Protein AF-A0A7C9ELQ8-F1 (afdb_monomer_lite)

Radius of gyration: 30.61 Å; chains: 1; bounding box: 63×68×84 Å

pLDDT: mean 79.25, std 20.1, range [29.95, 98.62]

Sequence (170 aa):
TGADAATLLYQFRETQRRQVEFIKKRVLLLEKGLNAEYQKEYFGGGKSNGVYSEEPGNPNKAADTTTVAPDVGELVDKLPRVNVLATGEVSSASHDTDPRRQQLAEHYNEICKVLTENERESVRAFLANEADPSLGKRLHQLEDICEKVSQILQRSKQPSSSSPSSKADT

Organism: Opuntia streptacantha (NCBI:txid393608)

Foldseek 3Di:
DPVVVVVVVVVVVVVVVVVVVVVVVVVVVVVVVVVVVVCCVPPVPDDDPPPPDDDDDDDDDDDDPPVPQDDLVVVLVVDDQDDQDDPVRLVCQPVVVPVLSSVLSVLSNVLNVLCVVCSSQVSCCVRVVDHDPVVVVSVVVNVVSVVSNVVSVVVVPDDDPPDDDDDDDD

Secondary structure (DSSP, 8-state):
--HHHHHHHHHHHHHHHHHHHHHHHHHHHHHHHHHHHHHHHHTS------------------------PPPHHHHHHTSPPP-PPPHHHHHHT-TT--HHHHHHHHHHHHHHHHHHHTHHHHHHHHHH----HHHHHHHHHHHHHHHHHHHHHHHTTS------------

Structure (mmCIF, N/CA/C/O backbone):
data_AF-A0A7C9ELQ8-F1
#
_entry.id   AF-A0A7C9ELQ8-F1
#
loop_
_atom_site.group_PDB
_atom_site.id
_atom_site.type_symbol
_atom_site.label_atom_id
_atom_site.label_alt_id
_atom_site.label_comp_id
_atom_site.label_asym_id
_atom_site.label_entity_id
_atom_site.label_seq_id
_atom_site.pdbx_PDB_ins_code
_atom_site.Cartn_x
_atom_site.Cartn_y
_atom_site.Cartn_z
_atom_site.occupancy
_atom_site.B_iso_or_equiv
_atom_site.auth_seq_id
_atom_site.auth_comp_id
_atom_site.auth_asym_id
_atom_site.auth_atom_id
_atom_site.pdbx_PDB_model_num
ATOM 1 N N . THR A 1 1 ? -25.513 18.115 53.240 1.00 54.84 1 THR A N 1
ATOM 2 C CA . THR A 1 1 ? -25.253 17.327 52.011 1.00 54.84 1 THR A CA 1
ATOM 3 C C . THR A 1 1 ? -25.698 18.017 50.710 1.00 54.84 1 THR A C 1
ATOM 5 O O . THR A 1 1 ? -25.836 17.344 49.704 1.00 54.84 1 THR A O 1
ATOM 8 N N . GLY A 1 2 ? -25.838 19.355 50.652 1.00 59.41 2 GLY A N 1
ATOM 9 C CA . GLY A 1 2 ? -26.188 20.079 49.408 1.00 59.41 2 GLY A CA 1
ATOM 10 C C . GLY A 1 2 ? -25.002 20.598 48.572 1.00 59.41 2 GLY A C 1
ATOM 11 O O . GLY A 1 2 ? -25.161 20.861 47.384 1.00 59.41 2 GLY A O 1
ATOM 12 N N . ALA A 1 3 ? -23.807 20.719 49.164 1.00 61.31 3 ALA A N 1
ATOM 13 C CA . ALA A 1 3 ? -22.619 21.268 48.494 1.00 61.31 3 ALA A CA 1
ATOM 14 C C . ALA A 1 3 ? -22.026 20.330 47.419 1.00 61.31 3 ALA A C 1
ATOM 16 O O . ALA A 1 3 ? -21.455 20.794 46.433 1.00 61.31 3 ALA A O 1
ATOM 17 N N . ASP A 1 4 ? -22.204 19.019 47.579 1.00 75.06 4 ASP A N 1
ATOM 18 C CA . ASP A 1 4 ? -21.647 18.002 46.679 1.00 75.06 4 ASP A CA 1
ATOM 19 C C . ASP A 1 4 ? -22.437 17.913 45.356 1.00 75.06 4 ASP A C 1
ATOM 21 O O . ASP A 1 4 ? -21.873 17.933 44.264 1.00 75.06 4 ASP A O 1
ATOM 25 N N . ALA A 1 5 ? -23.772 17.987 45.436 1.00 80.88 5 ALA A N 1
ATOM 26 C CA . ALA A 1 5 ? -24.648 18.014 44.262 1.00 80.88 5 ALA A CA 1
ATOM 27 C C . ALA A 1 5 ? -24.453 19.278 43.400 1.00 80.88 5 ALA A C 1
ATOM 29 O O . ALA A 1 5 ? -24.438 19.200 42.171 1.00 80.88 5 ALA A O 1
ATOM 30 N N . ALA A 1 6 ? -24.256 20.442 44.031 1.00 86.31 6 ALA A N 1
ATOM 31 C CA . ALA A 1 6 ? -23.962 21.687 43.319 1.00 86.31 6 ALA A CA 1
ATOM 32 C C . ALA A 1 6 ? -22.598 21.633 42.607 1.00 86.31 6 ALA A C 1
ATOM 34 O O . ALA A 1 6 ? -22.474 22.089 41.468 1.00 86.31 6 ALA A O 1
ATOM 35 N N . THR A 1 7 ? -21.598 21.019 43.247 1.00 90.81 7 THR A N 1
ATOM 36 C CA . THR A 1 7 ? -20.258 20.828 42.673 1.00 90.81 7 THR A CA 1
ATOM 37 C C . THR A 1 7 ? -20.300 19.878 41.476 1.00 90.81 7 THR A C 1
ATOM 39 O O . THR A 1 7 ? -19.741 20.195 40.427 1.00 90.81 7 THR A O 1
ATOM 42 N N . LEU A 1 8 ? -21.026 18.761 41.575 1.00 90.81 8 LEU A N 1
ATOM 43 C CA . LEU A 1 8 ? -21.173 17.801 40.479 1.00 90.81 8 LEU A CA 1
ATOM 44 C C . LEU A 1 8 ? -21.881 18.412 39.258 1.00 90.81 8 LEU A C 1
ATOM 46 O O . LEU A 1 8 ? -21.416 18.256 38.127 1.00 90.81 8 LEU A O 1
ATOM 50 N N . LEU A 1 9 ? -22.966 19.167 39.473 1.00 91.81 9 LEU A N 1
ATOM 51 C CA . LEU A 1 9 ? -23.678 19.867 38.396 1.00 91.81 9 LEU A CA 1
ATOM 52 C C . LEU A 1 9 ? -22.805 20.930 37.718 1.00 91.81 9 LEU A C 1
ATOM 54 O O . LEU A 1 9 ? -22.851 21.079 36.494 1.00 91.81 9 LEU A O 1
ATOM 58 N N . TYR A 1 10 ? -21.996 21.652 38.496 1.00 94.62 10 TYR A N 1
ATOM 59 C CA . TYR A 1 10 ? -21.039 22.618 37.963 1.00 94.62 10 TYR A CA 1
ATOM 60 C C . TYR A 1 10 ? -19.968 21.936 37.102 1.00 94.62 10 TYR A C 1
ATOM 62 O O . TYR A 1 10 ? -19.751 22.345 35.962 1.00 94.62 10 TYR A O 1
ATOM 70 N N . GLN A 1 11 ? -19.355 20.855 37.595 1.00 94.75 11 GLN A N 1
ATOM 71 C CA . GLN A 1 11 ? -18.345 20.091 36.852 1.00 94.75 11 GLN A CA 1
ATOM 72 C C . GLN A 1 11 ? -18.907 19.497 35.557 1.00 94.75 11 GLN A C 1
ATOM 74 O O . GLN A 1 11 ? -18.242 19.525 34.520 1.00 94.75 11 GLN A O 1
ATOM 79 N N . PHE A 1 12 ? -20.146 19.005 35.584 1.00 95.62 12 PHE A N 1
ATOM 80 C CA . PHE A 1 12 ? -20.817 18.488 34.395 1.00 95.62 12 PHE A CA 1
ATOM 81 C C . PHE A 1 12 ? -21.028 19.579 33.339 1.00 95.62 12 PHE A C 1
ATOM 83 O O . PHE A 1 12 ? -20.649 19.397 32.180 1.00 95.62 12 PHE A O 1
ATOM 90 N N . ARG A 1 13 ? -21.555 20.745 33.739 1.00 96.56 13 ARG A N 1
ATOM 91 C CA . ARG A 1 13 ? -21.726 21.898 32.838 1.00 96.56 13 ARG A CA 1
ATOM 92 C C . ARG A 1 13 ? -20.396 22.368 32.261 1.00 96.56 13 ARG A C 1
ATOM 94 O O . ARG A 1 13 ? -20.304 22.651 31.070 1.00 96.56 13 ARG A O 1
ATOM 101 N N . GLU A 1 14 ? -19.364 22.419 33.091 1.00 97.31 14 GLU A N 1
ATOM 102 C CA . GLU A 1 14 ? -18.024 22.831 32.688 1.00 97.31 14 GLU A CA 1
ATOM 103 C C . GLU A 1 14 ? -17.383 21.827 31.715 1.00 97.31 14 GLU A C 1
ATOM 105 O O . GLU A 1 14 ? -16.765 22.218 30.723 1.00 97.31 14 GLU A O 1
ATOM 110 N N . THR A 1 15 ? -17.593 20.530 31.936 1.00 97.50 15 THR A N 1
ATOM 111 C CA . THR A 1 15 ? -17.137 19.467 31.029 1.00 97.50 15 THR A CA 1
ATOM 112 C C . THR A 1 15 ? -17.853 19.544 29.683 1.00 97.50 15 THR A C 1
ATOM 114 O O . THR A 1 15 ? -17.191 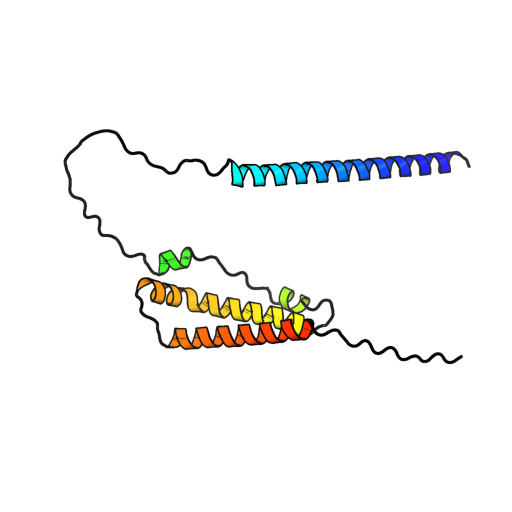19.545 28.643 1.00 97.50 15 THR A O 1
ATOM 117 N N . GLN A 1 16 ? -19.182 19.699 29.678 1.00 97.75 16 GLN A N 1
ATOM 118 C CA . GLN A 1 16 ? -19.948 19.892 28.443 1.00 97.75 16 GLN A CA 1
ATOM 119 C C . GLN A 1 16 ? -19.487 21.138 27.683 1.00 97.75 16 GLN A C 1
ATOM 121 O O . GLN A 1 16 ? -19.266 21.085 26.473 1.00 97.75 16 GLN A O 1
ATOM 126 N N . ARG A 1 17 ? -19.263 22.252 28.391 1.00 98.12 17 ARG A N 1
ATOM 127 C CA . ARG A 1 17 ? -18.755 23.493 27.796 1.00 98.12 17 ARG A CA 1
ATOM 128 C C . ARG A 1 17 ? -17.410 23.272 27.099 1.00 98.12 17 ARG A C 1
ATOM 130 O O . ARG A 1 17 ? -17.227 23.726 25.972 1.00 98.12 17 ARG A O 1
ATOM 137 N N . ARG A 1 18 ? -16.480 22.547 27.731 1.00 98.12 18 ARG A N 1
ATOM 138 C CA . ARG A 1 18 ? -15.166 22.222 27.145 1.00 98.12 18 ARG A CA 1
ATOM 139 C C . ARG A 1 18 ? -15.272 21.305 25.931 1.00 98.12 18 ARG A C 1
ATOM 141 O O . ARG A 1 18 ? -14.561 21.526 24.955 1.00 98.12 18 ARG A O 1
ATOM 148 N N . GLN A 1 19 ? -16.158 20.313 25.965 1.00 98.31 19 GLN A N 1
ATOM 149 C CA . GLN A 1 19 ? -16.400 19.433 24.819 1.00 98.31 19 GLN A CA 1
ATOM 150 C C . GLN A 1 19 ? -16.951 20.212 23.621 1.00 98.31 19 GLN A C 1
ATOM 152 O O . GLN A 1 19 ? -16.448 20.065 22.509 1.00 98.31 19 GLN A O 1
ATOM 157 N N . VAL A 1 20 ? -17.923 21.099 23.849 1.00 98.50 20 VAL A N 1
ATOM 158 C CA . VAL A 1 20 ? -18.477 21.966 22.799 1.00 98.50 20 VAL A CA 1
ATOM 159 C C . VAL A 1 20 ? -17.396 22.872 22.209 1.00 98.50 20 VAL A C 1
ATOM 161 O O . VAL A 1 20 ? -17.273 22.965 20.990 1.00 98.50 20 VAL A O 1
ATOM 164 N N . GLU A 1 21 ? -16.577 23.503 23.050 1.00 98.31 21 GLU A N 1
ATOM 165 C CA . GLU A 1 21 ? -15.442 24.325 22.608 1.00 98.31 21 GLU A CA 1
ATOM 166 C C . GLU A 1 21 ? -14.430 23.527 21.774 1.00 98.31 21 GLU A C 1
ATOM 168 O O . GLU A 1 21 ? -13.956 23.997 20.739 1.00 98.31 21 GLU A O 1
ATOM 173 N N . PHE A 1 22 ? -14.115 22.301 22.191 1.00 98.38 22 PHE A N 1
ATOM 174 C CA . PHE A 1 22 ? -13.215 21.420 21.454 1.00 98.38 22 PHE A CA 1
ATOM 175 C C . PHE A 1 22 ? -13.763 21.077 20.064 1.00 98.38 22 PHE A C 1
ATOM 177 O O . PHE A 1 22 ? -13.039 21.184 19.073 1.00 98.38 22 PHE A O 1
ATOM 184 N N . ILE A 1 23 ? -15.050 20.728 19.975 1.00 98.62 23 ILE A N 1
ATOM 185 C CA . ILE A 1 23 ? -15.713 20.425 18.702 1.00 98.62 23 ILE A CA 1
ATOM 186 C C . ILE A 1 23 ? -15.714 21.660 17.797 1.00 98.62 23 ILE A C 1
ATOM 188 O O . ILE A 1 23 ? -15.286 21.561 16.650 1.00 98.62 23 ILE A O 1
ATOM 192 N N . LYS A 1 24 ? -16.096 22.835 18.316 1.00 98.31 24 LYS A N 1
ATOM 193 C CA . LYS A 1 24 ? -16.084 24.097 17.555 1.00 98.31 24 LYS A CA 1
ATOM 194 C C . LYS A 1 24 ? -14.715 24.396 16.947 1.00 98.31 24 LYS A C 1
ATOM 196 O O . LYS A 1 24 ? -14.627 24.732 15.770 1.00 98.31 24 LYS A O 1
ATOM 201 N N . LYS A 1 25 ? -13.637 24.234 17.723 1.00 98.31 25 LYS A N 1
ATOM 202 C CA . LYS A 1 25 ? -12.265 24.451 17.234 1.00 98.31 25 LYS A CA 1
ATOM 203 C C . LYS A 1 25 ? -11.896 23.492 16.106 1.00 98.31 25 LYS A C 1
ATOM 205 O O . LYS A 1 25 ? -11.263 23.909 15.141 1.00 98.31 25 LYS A O 1
ATOM 210 N N . ARG A 1 26 ? -12.296 22.222 16.213 1.00 98.06 26 ARG A N 1
ATOM 211 C CA . ARG A 1 26 ? -12.042 21.223 15.166 1.00 98.06 26 ARG A CA 1
ATOM 212 C C . ARG A 1 26 ? -12.828 21.512 13.896 1.00 98.06 26 ARG A C 1
ATOM 214 O O . ARG A 1 26 ? -12.243 21.450 12.824 1.00 98.06 26 ARG A O 1
ATOM 221 N N . VAL A 1 27 ? -14.107 21.865 14.018 1.00 98.50 27 VAL A N 1
ATOM 222 C CA . VAL A 1 27 ? -14.943 22.245 12.870 1.00 98.50 27 VAL A CA 1
ATOM 223 C C . VAL A 1 27 ? -14.333 23.445 12.147 1.00 98.50 27 VAL A C 1
ATOM 225 O O . VAL A 1 27 ? -14.097 23.365 10.949 1.00 98.50 27 VAL A O 1
ATOM 228 N N . LEU A 1 28 ? -13.939 24.489 12.881 1.00 97.88 28 LEU A N 1
ATOM 229 C CA . LEU A 1 28 ? -13.291 25.664 12.295 1.00 97.88 28 LEU A CA 1
ATOM 230 C C . LEU A 1 28 ? -11.982 25.322 11.563 1.00 97.88 28 LEU A C 1
ATOM 232 O O . LEU A 1 28 ? -11.680 25.906 10.524 1.00 97.88 28 LEU A O 1
ATOM 236 N N . LEU A 1 29 ? -11.176 24.402 12.103 1.00 98.19 29 LEU A N 1
ATOM 237 C CA . LEU A 1 29 ? -9.953 23.943 11.438 1.00 98.19 29 LEU A CA 1
ATOM 238 C C . LEU A 1 29 ? -10.258 23.178 10.147 1.00 98.19 29 LEU A C 1
ATOM 240 O O . LEU A 1 29 ? -9.581 23.406 9.149 1.00 98.19 29 LEU A O 1
ATOM 244 N N . LEU A 1 30 ? -11.275 22.314 10.157 1.00 98.19 30 LEU A N 1
ATOM 245 C CA . LEU A 1 30 ? -11.701 21.567 8.974 1.00 98.19 30 LEU A CA 1
ATOM 246 C C . LEU A 1 30 ? -12.251 22.497 7.888 1.00 98.19 30 LEU A C 1
ATOM 248 O O . LEU A 1 30 ? -11.858 22.368 6.736 1.00 98.19 30 LEU A O 1
ATOM 252 N N . GLU A 1 31 ? -13.081 23.476 8.251 1.00 96.69 31 GLU A N 1
ATOM 253 C CA . GLU A 1 31 ? -13.591 24.491 7.319 1.00 96.69 31 GLU A CA 1
ATOM 254 C C . GLU A 1 31 ? -12.454 25.315 6.701 1.00 96.69 31 GLU A C 1
ATOM 256 O O . GLU A 1 31 ? -12.443 25.559 5.495 1.00 96.69 31 GLU A O 1
ATOM 261 N N . LYS A 1 32 ? -11.457 25.712 7.505 1.00 96.38 32 LYS A N 1
ATOM 262 C CA . LYS A 1 32 ? -10.262 26.409 7.005 1.00 96.38 32 LYS A CA 1
ATOM 263 C C . LYS A 1 32 ? -9.429 25.534 6.071 1.00 96.38 32 LYS A C 1
ATOM 265 O O . LYS A 1 32 ? -8.965 26.041 5.055 1.00 96.38 32 LYS A O 1
ATOM 270 N N . GLY A 1 33 ? -9.240 24.258 6.410 1.00 95.00 33 GLY A N 1
ATOM 271 C CA . GLY A 1 33 ? -8.517 23.296 5.577 1.00 95.00 33 GLY A CA 1
ATOM 272 C C . GLY A 1 33 ? -9.205 23.090 4.230 1.00 95.00 33 GLY A C 1
ATOM 273 O O . GLY A 1 33 ? -8.579 23.277 3.192 1.00 95.00 33 GLY A O 1
ATOM 274 N N . LEU A 1 34 ? -10.515 22.834 4.254 1.00 95.25 34 LEU A N 1
ATOM 275 C CA . LEU A 1 34 ? -11.326 22.664 3.051 1.00 95.25 34 LEU A CA 1
ATOM 276 C C . LEU A 1 34 ? -11.309 23.922 2.170 1.00 95.25 34 LEU A C 1
ATOM 278 O O . LEU A 1 34 ? -11.120 23.828 0.962 1.00 95.25 34 LEU A O 1
ATOM 282 N N . ASN A 1 35 ? -11.436 25.112 2.768 1.00 93.62 35 ASN A N 1
ATOM 283 C CA . ASN A 1 35 ? -11.322 26.366 2.023 1.00 93.62 35 ASN A CA 1
ATOM 284 C C . ASN A 1 35 ? -9.924 26.563 1.420 1.00 93.62 35 ASN A C 1
ATOM 286 O O . ASN A 1 35 ? -9.820 27.092 0.319 1.00 93.62 35 ASN A O 1
ATOM 290 N N . ALA A 1 36 ? -8.852 26.158 2.106 1.00 91.81 36 ALA A N 1
ATOM 291 C CA . ALA A 1 36 ? -7.494 26.264 1.576 1.00 91.81 36 ALA A CA 1
ATOM 292 C C . ALA A 1 36 ? -7.270 25.330 0.374 1.00 91.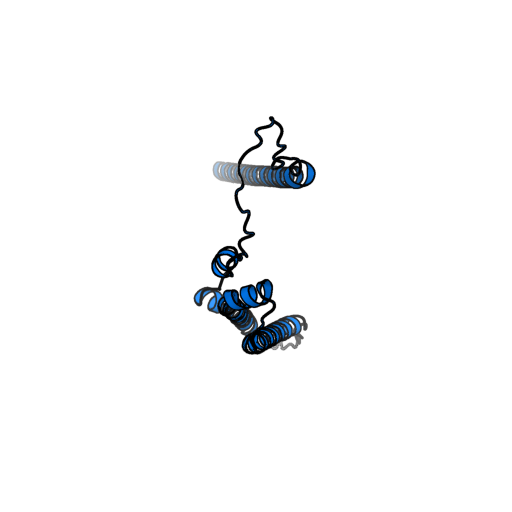81 36 ALA A C 1
ATOM 294 O O . ALA A 1 36 ? -6.678 25.750 -0.621 1.00 91.81 36 ALA A O 1
ATOM 295 N N . GLU A 1 37 ? -7.782 24.098 0.438 1.00 88.12 37 GLU A N 1
ATOM 296 C CA . GLU A 1 37 ? -7.759 23.151 -0.684 1.00 88.12 37 GLU A CA 1
ATOM 297 C C . GLU A 1 37 ? -8.583 23.671 -1.868 1.00 88.12 37 GLU A C 1
ATOM 299 O O . GLU A 1 37 ? -8.067 23.759 -2.982 1.00 88.12 37 GLU A O 1
ATOM 304 N N . TYR A 1 38 ? -9.806 24.149 -1.613 1.00 87.31 38 TYR A N 1
ATOM 305 C CA . TYR A 1 38 ? -10.663 24.756 -2.633 1.00 87.31 38 TYR A CA 1
ATOM 306 C C . TYR A 1 38 ? -9.997 25.965 -3.313 1.00 87.31 38 TYR A C 1
ATOM 308 O O . TYR A 1 38 ? -10.025 26.102 -4.535 1.00 87.31 38 TYR A O 1
ATOM 316 N N . GLN A 1 39 ? -9.337 26.838 -2.544 1.00 83.81 39 GLN A N 1
ATOM 317 C CA . GLN A 1 39 ? -8.610 27.988 -3.092 1.00 83.81 39 GLN A CA 1
ATOM 318 C C . GLN A 1 39 ? -7.403 27.565 -3.936 1.00 83.81 39 GLN A C 1
ATOM 320 O O . GLN A 1 39 ? -7.157 28.150 -4.990 1.00 83.81 39 GLN A O 1
ATOM 325 N N . LYS A 1 40 ? -6.665 26.530 -3.521 1.00 80.25 40 LYS A N 1
ATOM 326 C CA . LYS A 1 40 ? -5.540 25.987 -4.292 1.00 80.25 40 LYS A CA 1
ATOM 327 C C . LYS A 1 40 ? -5.997 25.429 -5.642 1.00 80.25 40 LYS A C 1
ATOM 329 O O . LYS A 1 40 ? -5.343 25.697 -6.646 1.00 80.25 40 LYS A O 1
ATOM 334 N N . GLU A 1 41 ? -7.100 24.687 -5.670 1.00 73.00 41 GLU A N 1
ATOM 335 C CA . GLU A 1 41 ? -7.615 24.066 -6.895 1.00 73.00 41 GLU A CA 1
ATOM 336 C C . GLU A 1 41 ? -8.223 25.081 -7.871 1.00 73.00 41 GLU A C 1
ATOM 338 O O . GLU A 1 41 ? -7.984 24.983 -9.073 1.00 73.00 41 GLU A O 1
ATOM 343 N N . TYR A 1 42 ? -8.956 26.084 -7.374 1.00 69.38 42 TYR A N 1
ATOM 344 C CA . TYR A 1 42 ? -9.699 27.020 -8.231 1.00 69.38 42 TYR A CA 1
ATOM 345 C C . TYR A 1 42 ? -8.986 28.350 -8.500 1.00 69.38 42 TYR A C 1
ATOM 347 O O . TYR A 1 42 ? -9.199 28.956 -9.549 1.00 69.38 42 TYR A O 1
ATOM 355 N N . PHE A 1 43 ? -8.133 28.813 -7.584 1.00 68.19 43 PHE A N 1
ATOM 356 C CA . PHE A 1 43 ? -7.438 30.104 -7.689 1.00 68.19 43 PHE A CA 1
ATOM 357 C C . PHE A 1 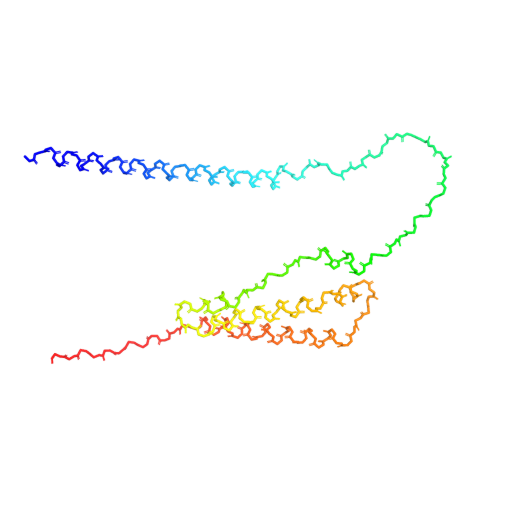43 ? -5.905 29.974 -7.656 1.00 68.19 43 PHE A C 1
ATOM 359 O O . PHE A 1 43 ? -5.206 30.897 -8.068 1.00 68.19 43 PHE A O 1
ATOM 366 N N . GLY A 1 44 ? -5.363 28.831 -7.217 1.00 60.59 44 GLY A N 1
ATOM 367 C CA . GLY A 1 44 ? -3.919 28.563 -7.141 1.00 60.59 44 GLY A CA 1
ATOM 368 C C . GLY A 1 44 ? -3.276 28.076 -8.446 1.00 60.59 44 GLY A C 1
ATOM 369 O O . GLY A 1 44 ? -2.054 27.968 -8.521 1.00 60.59 44 GLY A O 1
ATOM 370 N N . GLY A 1 45 ? -4.071 27.812 -9.488 1.00 57.69 45 GLY A N 1
ATOM 371 C CA . GLY A 1 45 ? -3.619 27.339 -10.803 1.00 57.69 45 GLY A CA 1
ATOM 372 C C . GLY A 1 45 ? -3.228 28.442 -11.797 1.00 57.69 45 GLY A C 1
ATOM 373 O O . GLY A 1 45 ? -3.461 28.285 -12.993 1.00 57.69 45 GLY A O 1
ATOM 374 N N . GLY A 1 46 ? -2.678 29.573 -11.337 1.00 52.72 46 GLY A N 1
ATOM 375 C CA . GLY A 1 46 ? -2.453 30.759 -12.173 1.00 52.72 46 GLY A CA 1
ATOM 376 C C . GLY A 1 46 ? -1.083 31.433 -12.026 1.00 52.72 46 GLY A C 1
ATOM 377 O O . GLY A 1 46 ? -1.027 32.532 -11.491 1.00 52.72 46 GLY A O 1
ATOM 378 N N . LYS A 1 47 ? -0.042 30.835 -12.644 1.00 49.41 47 LYS A N 1
ATOM 379 C CA . LYS A 1 47 ? 1.295 31.400 -13.005 1.00 49.41 47 LYS A CA 1
ATOM 380 C C . LYS A 1 47 ? 2.270 31.598 -11.817 1.00 49.41 47 LYS A C 1
ATOM 382 O O . LYS A 1 47 ? 1.898 32.140 -10.796 1.00 49.41 47 LYS A O 1
ATOM 387 N N . SER A 1 48 ? 3.542 31.185 -11.864 1.00 42.81 48 SER A N 1
ATOM 388 C CA . SER A 1 48 ? 4.518 31.354 -12.947 1.00 42.81 48 SER A CA 1
ATOM 389 C C . SER A 1 48 ? 5.594 30.251 -12.984 1.00 42.81 48 SER A C 1
ATOM 391 O O . SER A 1 48 ? 6.423 30.148 -12.085 1.00 42.81 48 SER A O 1
ATOM 393 N N . ASN A 1 49 ? 5.669 29.513 -14.089 1.00 40.53 49 ASN A N 1
ATOM 394 C CA . ASN A 1 49 ? 6.961 29.106 -14.650 1.00 40.53 49 ASN A CA 1
ATOM 395 C C . ASN A 1 49 ? 6.897 29.268 -16.176 1.00 40.53 49 ASN A C 1
ATOM 397 O O . ASN A 1 49 ? 7.107 28.344 -16.951 1.00 40.53 49 ASN A O 1
ATOM 401 N N . GLY A 1 50 ? 6.468 30.460 -16.596 1.00 34.75 50 GLY A N 1
ATOM 402 C CA . GLY A 1 50 ? 6.627 30.941 -17.958 1.00 34.75 50 GLY A CA 1
ATOM 403 C C . GLY A 1 50 ? 7.806 31.894 -17.941 1.00 34.75 50 GLY A C 1
ATOM 404 O O . GLY A 1 50 ? 7.642 33.055 -17.575 1.00 34.75 50 GLY A O 1
ATOM 405 N N . VAL A 1 51 ? 8.990 31.386 -18.272 1.00 36.66 51 VAL A N 1
ATOM 406 C CA . VAL A 1 51 ? 10.144 32.219 -18.610 1.00 36.66 51 VAL A CA 1
ATOM 407 C C . VAL A 1 51 ? 9.790 32.907 -19.927 1.00 36.66 51 VAL A C 1
ATOM 409 O O . VAL A 1 51 ? 10.000 32.360 -21.005 1.00 36.66 51 VAL A O 1
ATOM 412 N N . TYR A 1 52 ? 9.156 34.075 -19.836 1.00 29.95 52 TYR A N 1
ATOM 413 C CA . TYR A 1 52 ? 9.044 34.994 -20.959 1.00 29.95 52 TYR A CA 1
ATOM 414 C C . TYR A 1 52 ? 10.401 35.685 -21.073 1.00 29.95 52 TYR A C 1
ATOM 416 O O . TYR A 1 52 ? 10.738 36.587 -20.309 1.00 29.95 52 TYR A O 1
ATOM 424 N N . SER A 1 53 ? 11.218 35.132 -21.960 1.00 41.34 53 SER A N 1
ATOM 425 C CA . SER A 1 53 ? 12.425 35.754 -22.478 1.00 41.34 53 SER A CA 1
ATOM 426 C C . SER A 1 53 ? 12.010 36.963 -23.305 1.00 41.34 53 SER A C 1
ATOM 428 O O . SER A 1 53 ? 11.295 36.771 -24.278 1.00 41.34 53 SER A O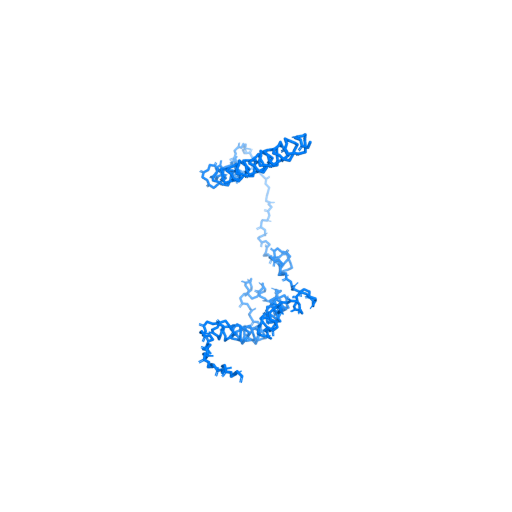 1
ATOM 430 N N . GLU A 1 54 ? 12.456 38.161 -22.922 1.00 37.81 54 GLU A N 1
ATOM 431 C CA . GLU A 1 54 ? 12.843 39.228 -23.855 1.00 37.81 54 GLU A CA 1
ATOM 432 C C . GLU A 1 54 ? 13.841 40.188 -23.182 1.00 37.81 54 GLU A C 1
ATOM 434 O O . GLU A 1 54 ? 13.480 40.954 -22.294 1.00 37.81 54 GLU A O 1
ATOM 439 N N . GLU A 1 55 ? 15.103 40.128 -23.617 1.00 33.41 55 GLU A N 1
ATOM 440 C CA . GLU A 1 55 ? 16.018 41.269 -23.817 1.00 33.41 55 GLU A CA 1
ATOM 441 C C . GLU A 1 55 ? 17.212 40.778 -24.679 1.00 33.41 55 GLU A C 1
ATOM 443 O O . GLU A 1 55 ? 17.388 39.566 -24.834 1.00 33.41 55 GLU A O 1
ATOM 448 N N . PRO A 1 56 ? 17.965 41.653 -25.368 1.00 41.56 56 PRO A N 1
ATOM 449 C CA . PRO A 1 56 ? 17.995 41.718 -26.818 1.00 41.56 56 PRO A CA 1
ATOM 450 C C . PRO A 1 56 ? 19.319 41.189 -27.386 1.00 41.56 56 PRO A C 1
ATOM 452 O O . PRO A 1 56 ? 20.269 40.876 -26.674 1.00 41.56 56 PRO A O 1
ATOM 455 N N . GLY A 1 57 ? 19.346 41.095 -28.715 1.00 39.50 57 GLY A N 1
ATOM 456 C CA . GLY A 1 57 ? 20.391 40.519 -29.559 1.00 39.50 57 GLY A CA 1
ATOM 457 C C . GLY A 1 57 ? 21.837 40.538 -29.048 1.00 39.50 57 GLY A C 1
ATOM 458 O O . GLY A 1 57 ? 22.444 41.586 -28.849 1.00 39.50 57 GLY A O 1
ATOM 459 N N . ASN A 1 58 ? 22.437 39.349 -29.043 1.00 33.47 58 ASN A N 1
ATOM 460 C CA . ASN A 1 58 ? 23.860 39.184 -29.307 1.00 33.47 58 ASN A CA 1
ATOM 461 C C . ASN A 1 58 ? 24.048 37.974 -30.242 1.00 33.47 58 ASN A C 1
ATOM 463 O O . ASN A 1 58 ? 23.889 36.831 -29.807 1.00 33.47 58 ASN A O 1
ATOM 467 N N . PRO A 1 59 ? 24.318 38.178 -31.543 1.00 46.16 59 PRO A N 1
ATOM 468 C CA . PRO A 1 59 ? 24.587 37.084 -32.452 1.00 46.16 59 PRO A CA 1
ATOM 469 C C . PRO A 1 59 ? 26.044 36.696 -32.255 1.00 46.16 59 PRO A C 1
ATOM 471 O O . PRO A 1 59 ? 26.908 37.398 -32.756 1.00 46.16 59 PRO A O 1
ATOM 474 N N . ASN A 1 60 ? 26.315 35.639 -31.487 1.00 41.06 60 ASN A N 1
ATOM 475 C CA . ASN A 1 60 ? 27.480 34.763 -31.647 1.00 41.06 60 ASN A CA 1
ATOM 476 C C . ASN A 1 60 ? 27.536 33.759 -30.493 1.00 41.06 60 ASN A C 1
ATOM 478 O O . ASN A 1 60 ? 27.843 34.129 -29.363 1.00 41.06 60 ASN A O 1
ATOM 482 N N . LYS A 1 61 ? 27.333 32.478 -30.814 1.00 36.94 61 LYS A N 1
ATOM 483 C CA . LYS A 1 61 ? 28.338 31.407 -30.667 1.00 36.94 61 LYS A CA 1
ATOM 484 C C . LYS A 1 61 ? 27.623 30.062 -30.552 1.00 36.94 61 LYS A C 1
ATOM 486 O O . LYS A 1 61 ? 26.883 29.811 -29.609 1.00 36.94 61 LYS A O 1
ATOM 491 N N . ALA A 1 62 ? 27.864 29.224 -31.554 1.00 48.00 62 ALA A N 1
ATOM 492 C CA . ALA A 1 62 ? 27.446 27.836 -31.616 1.00 48.00 62 ALA A CA 1
ATOM 493 C C . ALA A 1 62 ? 27.736 27.098 -30.298 1.00 48.00 62 ALA A C 1
ATOM 495 O O . ALA A 1 62 ? 28.882 27.057 -29.845 1.00 48.00 62 ALA A O 1
ATOM 496 N N . ALA A 1 63 ? 26.699 26.499 -29.722 1.00 40.16 63 ALA A N 1
ATOM 497 C CA . ALA A 1 63 ? 26.819 25.431 -28.748 1.00 40.16 63 ALA A CA 1
ATOM 498 C C . ALA A 1 63 ? 25.811 24.351 -29.142 1.00 40.16 63 ALA A C 1
ATOM 500 O O . ALA A 1 63 ? 24.603 24.570 -29.151 1.00 40.16 63 ALA A O 1
ATOM 501 N N . ASP A 1 64 ? 26.379 23.224 -29.540 1.00 42.34 64 ASP A N 1
ATOM 502 C CA . ASP A 1 64 ? 25.755 21.948 -29.840 1.00 42.34 64 ASP A CA 1
ATOM 503 C C . ASP A 1 64 ? 24.736 21.577 -28.745 1.00 42.34 64 ASP A C 1
ATOM 505 O O . ASP A 1 64 ? 25.106 21.159 -27.646 1.00 42.34 64 ASP A O 1
ATOM 509 N N . THR A 1 65 ? 23.438 21.747 -28.999 1.00 38.50 65 THR A N 1
ATOM 510 C CA . THR A 1 65 ? 22.404 21.118 -28.169 1.00 38.50 65 THR A CA 1
ATOM 511 C C . THR A 1 65 ? 22.274 19.668 -28.604 1.00 38.50 65 THR A C 1
ATOM 513 O O . THR A 1 65 ? 21.312 19.283 -29.272 1.00 38.50 65 THR A O 1
ATOM 516 N N . THR A 1 66 ? 23.258 18.852 -28.225 1.00 44.59 66 THR A N 1
ATOM 517 C CA . THR A 1 66 ? 23.078 17.404 -28.168 1.00 44.59 66 THR A CA 1
ATOM 518 C C . THR A 1 66 ? 21.908 17.160 -27.227 1.00 44.59 66 THR A C 1
ATOM 520 O O . THR A 1 66 ? 22.001 17.407 -26.026 1.00 44.59 66 THR A O 1
ATOM 523 N N . THR A 1 67 ? 20.777 16.726 -27.779 1.00 50.16 67 THR A N 1
ATOM 524 C CA . THR A 1 67 ? 19.672 16.191 -26.983 1.00 50.16 67 THR A CA 1
ATOM 525 C C . THR A 1 67 ? 20.210 14.925 -26.327 1.00 50.16 67 THR A C 1
ATOM 527 O O . THR A 1 67 ? 20.293 13.879 -26.965 1.00 50.16 67 THR A O 1
ATOM 530 N N . VAL A 1 68 ? 20.700 15.042 -25.092 1.00 61.34 68 VAL A N 1
ATOM 531 C CA . VAL A 1 68 ? 21.178 13.894 -24.323 1.00 61.34 68 VAL A CA 1
ATOM 532 C C . VAL A 1 68 ? 19.950 13.036 -24.051 1.00 61.34 68 VAL A C 1
ATOM 534 O O . VAL A 1 68 ? 19.022 13.480 -23.375 1.00 61.34 68 VAL A O 1
ATOM 537 N N . ALA A 1 69 ? 19.902 11.846 -24.649 1.00 66.38 69 ALA A N 1
ATOM 538 C CA . ALA A 1 69 ? 18.855 10.880 -24.357 1.00 66.38 69 ALA A CA 1
ATOM 539 C C . ALA A 1 69 ? 18.821 10.643 -22.835 1.00 66.38 69 ALA A C 1
ATOM 541 O O . ALA A 1 69 ? 19.893 10.509 -22.236 1.00 66.38 69 ALA A O 1
ATOM 542 N N . PRO A 1 70 ? 17.637 10.637 -22.200 1.00 70.50 70 PRO A N 1
ATOM 543 C CA . PRO A 1 70 ? 17.541 10.446 -20.759 1.00 70.50 70 PRO A CA 1
ATOM 544 C C . PRO A 1 70 ? 18.192 9.116 -20.368 1.00 70.50 70 PRO A C 1
ATOM 546 O O . PRO A 1 70 ? 17.914 8.078 -20.971 1.00 70.50 70 PRO A O 1
ATOM 549 N N . ASP A 1 71 ? 19.075 9.158 -19.371 1.00 85.88 71 ASP A N 1
ATOM 550 C CA . ASP A 1 71 ? 19.722 7.959 -18.849 1.00 85.88 71 ASP A CA 1
ATOM 551 C C . ASP A 1 71 ? 18.722 7.114 -18.043 1.00 85.88 71 ASP A C 1
ATOM 553 O O . ASP A 1 71 ? 17.877 7.630 -17.306 1.00 85.88 71 ASP A O 1
ATOM 557 N N . VAL A 1 72 ? 18.843 5.788 -18.156 1.00 85.06 72 VAL A N 1
ATOM 558 C CA . VAL A 1 72 ? 17.989 4.828 -17.442 1.00 85.06 72 VAL A CA 1
ATOM 559 C C . VAL A 1 72 ? 18.115 5.015 -15.930 1.00 85.06 72 VAL A C 1
ATOM 561 O O . VAL A 1 72 ? 17.115 4.905 -15.226 1.00 85.06 72 VAL A O 1
ATOM 564 N N . GLY A 1 73 ? 19.320 5.293 -15.420 1.00 86.25 73 GLY A N 1
ATOM 565 C CA . GLY A 1 73 ? 19.546 5.508 -13.990 1.00 86.25 73 GLY A CA 1
ATOM 566 C C . GLY A 1 73 ? 18.810 6.740 -13.468 1.00 86.25 73 GLY A C 1
ATOM 567 O O . GLY A 1 73 ? 18.075 6.645 -12.488 1.00 86.25 73 GLY A O 1
ATOM 568 N N . GLU A 1 74 ? 18.933 7.868 -14.173 1.00 89.06 74 GLU A N 1
ATOM 569 C CA . GLU A 1 74 ? 18.292 9.127 -13.774 1.00 89.06 74 GLU A CA 1
ATOM 570 C C . GLU A 1 74 ? 16.761 9.016 -13.729 1.00 89.06 74 GLU A C 1
ATOM 572 O O . GLU A 1 74 ? 16.118 9.578 -12.841 1.00 89.06 74 GLU A O 1
ATOM 577 N N . LEU A 1 75 ? 16.159 8.295 -14.681 1.00 88.94 75 LEU A N 1
ATOM 578 C CA . LEU A 1 75 ? 14.707 8.145 -14.725 1.00 88.94 75 LEU A CA 1
ATOM 579 C C . LEU A 1 75 ? 14.190 7.166 -13.660 1.00 88.94 75 LEU A C 1
ATOM 581 O O . LEU A 1 75 ? 13.131 7.417 -13.088 1.00 88.94 75 LEU A O 1
ATOM 585 N N . VAL A 1 76 ? 14.946 6.107 -13.346 1.00 90.06 76 VAL A N 1
ATOM 586 C CA . VAL A 1 76 ? 14.624 5.177 -12.246 1.00 90.06 76 VAL A CA 1
ATOM 587 C C . VAL A 1 76 ? 14.621 5.901 -10.900 1.00 90.06 76 VAL A C 1
ATOM 589 O O . VAL A 1 76 ? 13.682 5.735 -10.128 1.00 90.06 76 VAL A O 1
ATOM 592 N N . ASP A 1 77 ? 15.597 6.775 -10.647 1.00 90.38 77 ASP A N 1
ATOM 593 C CA . ASP A 1 77 ? 15.678 7.533 -9.390 1.00 90.38 77 ASP A CA 1
ATOM 594 C C . ASP A 1 77 ? 14.507 8.514 -9.190 1.00 90.38 77 ASP A C 1
ATOM 596 O O . ASP A 1 77 ? 14.213 8.915 -8.060 1.00 90.38 77 ASP A O 1
ATOM 600 N N . LYS A 1 78 ? 13.817 8.895 -10.275 1.00 90.81 78 LYS A N 1
ATOM 601 C CA . LYS A 1 78 ? 12.623 9.756 -10.246 1.00 90.81 78 LYS A CA 1
ATOM 602 C C . LYS A 1 78 ? 11.315 8.976 -10.089 1.00 90.81 78 LYS A C 1
ATOM 604 O O . LYS A 1 78 ? 10.262 9.608 -9.975 1.00 90.81 78 LYS A O 1
ATOM 609 N N . LEU A 1 79 ? 11.345 7.641 -10.096 1.00 89.50 79 LEU A N 1
ATOM 610 C CA . LEU A 1 79 ? 10.134 6.843 -9.931 1.00 89.50 79 LEU A CA 1
ATOM 611 C C . LEU A 1 79 ? 9.591 6.941 -8.493 1.00 89.50 79 LEU A C 1
ATOM 613 O O . LEU A 1 79 ? 10.361 7.005 -7.528 1.00 89.50 79 LEU A O 1
ATOM 617 N N . PRO A 1 80 ? 8.257 6.929 -8.318 1.00 92.00 80 PRO A N 1
ATOM 618 C CA . PRO A 1 80 ? 7.653 6.797 -7.000 1.00 92.00 80 PRO A CA 1
ATOM 619 C C . PRO A 1 80 ? 8.123 5.512 -6.313 1.00 92.00 80 PRO A C 1
ATOM 621 O O . PRO A 1 80 ? 8.080 4.434 -6.902 1.00 92.00 80 PRO A O 1
ATOM 624 N N . ARG A 1 81 ? 8.527 5.615 -5.044 1.00 91.12 81 ARG A N 1
ATOM 625 C CA . ARG A 1 81 ? 8.921 4.444 -4.253 1.00 91.12 81 ARG A CA 1
ATOM 626 C C . ARG A 1 81 ? 7.694 3.703 -3.747 1.00 91.12 81 ARG A C 1
ATOM 628 O O . ARG A 1 81 ? 6.792 4.311 -3.171 1.00 91.12 81 ARG A O 1
ATOM 635 N N . VAL A 1 82 ? 7.697 2.388 -3.914 1.00 91.81 82 VAL A N 1
ATOM 636 C CA . VAL A 1 82 ? 6.645 1.521 -3.383 1.00 91.81 82 VAL A CA 1
ATOM 637 C C . VAL A 1 82 ? 6.887 1.276 -1.891 1.00 91.81 82 VAL A C 1
ATOM 639 O O . VAL A 1 82 ? 8.017 1.022 -1.472 1.00 91.81 82 VAL A O 1
ATOM 642 N N . ASN A 1 83 ? 5.837 1.366 -1.071 1.00 93.50 83 ASN A N 1
ATOM 643 C CA . ASN A 1 83 ? 5.938 1.150 0.372 1.00 93.50 83 ASN A CA 1
ATOM 644 C C . ASN A 1 83 ? 5.594 -0.300 0.729 1.00 93.50 83 ASN A C 1
ATOM 646 O O . ASN A 1 83 ? 4.425 -0.677 0.682 1.00 93.50 83 ASN A O 1
ATOM 650 N N . VAL A 1 84 ? 6.595 -1.104 1.082 1.00 94.94 84 VAL A N 1
ATOM 651 C CA . VAL A 1 84 ? 6.420 -2.509 1.487 1.00 94.94 84 VAL A CA 1
ATOM 652 C C . VAL A 1 84 ? 5.962 -2.572 2.944 1.00 94.94 84 VAL A C 1
ATOM 654 O O . VAL A 1 84 ? 6.530 -1.891 3.795 1.00 94.94 84 VAL A O 1
ATOM 657 N N . LEU A 1 85 ? 4.970 -3.412 3.244 1.00 94.06 85 LEU A N 1
ATOM 658 C CA . LEU A 1 85 ? 4.532 -3.653 4.619 1.00 94.06 85 LEU A CA 1
ATOM 659 C C . LEU A 1 85 ? 5.605 -4.447 5.367 1.00 94.06 85 LEU A C 1
ATOM 661 O O . LEU A 1 85 ? 6.081 -5.479 4.883 1.00 94.06 85 LEU A O 1
ATOM 665 N N . ALA A 1 86 ? 5.961 -4.016 6.571 1.00 94.44 86 ALA A N 1
ATOM 666 C CA . ALA A 1 86 ? 6.853 -4.769 7.437 1.00 94.44 86 ALA A CA 1
ATOM 667 C C . ALA A 1 86 ? 6.216 -6.110 7.844 1.00 94.44 86 ALA A C 1
ATOM 669 O O . ALA A 1 86 ? 4.997 -6.238 7.960 1.00 94.44 86 ALA A O 1
ATOM 670 N N . THR A 1 87 ? 7.036 -7.118 8.155 1.00 89.00 87 THR A N 1
ATOM 671 C CA . THR A 1 87 ? 6.560 -8.459 8.555 1.00 89.00 87 THR A CA 1
ATOM 672 C C . THR A 1 87 ? 5.574 -8.421 9.731 1.00 89.00 87 THR A C 1
ATOM 674 O O . THR A 1 87 ? 4.629 -9.209 9.785 1.00 89.00 87 THR A O 1
ATOM 677 N N . GLY A 1 88 ? 5.769 -7.482 10.664 1.00 88.12 88 GLY A N 1
ATOM 678 C CA . GLY A 1 88 ? 4.854 -7.260 11.784 1.00 88.12 88 GLY A CA 1
ATOM 679 C C . GLY A 1 88 ? 3.491 -6.702 11.363 1.00 88.12 88 GLY A C 1
ATOM 680 O O . GLY A 1 88 ? 2.486 -7.106 11.936 1.00 88.12 88 GLY A O 1
ATOM 681 N N . GLU A 1 89 ? 3.446 -5.835 10.347 1.00 89.56 89 GLU A N 1
ATOM 682 C CA . GLU A 1 89 ? 2.209 -5.261 9.790 1.00 89.56 89 GLU A CA 1
ATOM 683 C C . GLU A 1 89 ? 1.412 -6.301 8.996 1.00 89.56 89 GLU A C 1
ATOM 685 O O . GLU A 1 89 ? 0.189 -6.349 9.073 1.00 89.56 89 GLU A O 1
ATOM 690 N N . VAL A 1 90 ? 2.108 -7.189 8.281 1.00 89.88 90 VAL A N 1
ATOM 691 C CA . VAL A 1 90 ? 1.480 -8.326 7.592 1.00 89.88 90 VAL A CA 1
ATOM 692 C C . VAL A 1 90 ? 0.863 -9.292 8.604 1.00 89.88 90 VAL A C 1
ATOM 694 O O . VAL A 1 90 ? -0.288 -9.696 8.458 1.00 89.88 90 VAL A O 1
ATOM 697 N N . SER A 1 91 ? 1.603 -9.620 9.668 1.00 85.62 91 SER A N 1
ATOM 698 C CA . SER A 1 91 ? 1.133 -10.542 10.712 1.00 85.62 91 SER A CA 1
ATOM 699 C C . SER A 1 91 ? -0.056 -9.977 11.497 1.00 85.62 91 SER A C 1
ATOM 701 O O . SER A 1 91 ? -0.926 -10.729 11.926 1.00 85.62 91 SER A O 1
ATOM 703 N N . SER A 1 92 ? -0.116 -8.654 11.683 1.00 85.00 92 SER A N 1
ATOM 704 C CA . SER A 1 92 ? -1.219 -7.983 12.378 1.00 85.00 92 SER A CA 1
ATOM 705 C C . SER A 1 92 ? -2.417 -7.654 11.480 1.00 85.00 92 SER A C 1
ATOM 707 O O . SER A 1 92 ? -3.453 -7.239 11.996 1.00 85.00 92 SER A O 1
ATOM 709 N N . ALA A 1 93 ? -2.332 -7.889 10.165 1.00 81.12 93 ALA A N 1
ATOM 710 C CA . ALA A 1 93 ? -3.407 -7.587 9.216 1.00 81.12 93 ALA A CA 1
ATOM 711 C C . ALA A 1 93 ? -4.713 -8.367 9.482 1.00 81.12 93 ALA A C 1
ATOM 713 O O . ALA A 1 93 ? -5.788 -7.939 9.053 1.00 81.12 93 ALA A O 1
ATOM 714 N N . SER A 1 94 ? -4.647 -9.495 10.200 1.00 79.50 94 SER A N 1
ATOM 715 C CA . SER A 1 94 ? -5.800 -10.323 10.580 1.00 79.50 94 SER A CA 1
ATOM 716 C C . SER A 1 94 ? -6.242 -10.079 12.033 1.00 79.50 94 SER A C 1
ATOM 718 O O . SER A 1 94 ? -6.231 -10.966 12.882 1.00 79.50 94 SER A O 1
ATOM 720 N N . HIS A 1 95 ? -6.694 -8.862 12.350 1.00 75.56 95 HIS A N 1
ATOM 721 C CA . HIS A 1 95 ? -7.284 -8.570 13.671 1.00 75.56 95 HIS A CA 1
ATOM 722 C C . HIS A 1 95 ? -8.540 -9.407 13.987 1.00 75.56 95 HIS A C 1
ATOM 724 O O . HIS A 1 95 ? -8.900 -9.574 15.150 1.00 75.56 95 HIS A O 1
ATOM 730 N N . ASP A 1 96 ? -9.201 -9.934 12.957 1.00 78.19 96 ASP A N 1
ATOM 731 C CA . ASP A 1 96 ? -10.377 -10.805 13.016 1.00 78.19 96 ASP A CA 1
ATOM 732 C C . ASP A 1 96 ? -10.031 -12.300 12.858 1.00 78.19 96 ASP A C 1
ATOM 734 O O . ASP A 1 96 ? -10.928 -13.130 12.736 1.00 78.19 96 ASP A O 1
ATOM 738 N N . THR A 1 97 ? -8.741 -12.667 12.899 1.00 80.50 97 THR A N 1
ATOM 739 C CA . THR A 1 97 ? -8.237 -14.034 12.645 1.00 80.50 97 THR A CA 1
ATOM 740 C C . THR A 1 97 ? -8.568 -14.559 11.238 1.00 80.50 97 THR A C 1
ATOM 742 O O . THR A 1 97 ? -8.424 -15.752 10.978 1.00 80.50 97 THR A O 1
ATOM 745 N N . ASP A 1 98 ? -9.006 -13.704 10.301 1.00 86.00 98 ASP A N 1
ATOM 746 C CA . ASP A 1 98 ? -9.261 -14.127 8.925 1.00 86.00 98 ASP A CA 1
ATOM 747 C C . ASP A 1 98 ? -7.927 -14.304 8.174 1.00 86.00 98 ASP A C 1
ATOM 749 O O . ASP A 1 98 ? -7.262 -13.306 7.858 1.00 86.00 98 ASP A O 1
ATOM 753 N N . PRO A 1 99 ? -7.529 -15.544 7.822 1.00 87.12 99 PRO A N 1
ATOM 754 C CA . PRO A 1 99 ? -6.264 -15.790 7.133 1.00 87.12 99 PRO A CA 1
ATOM 755 C C . PRO A 1 99 ? -6.204 -15.096 5.766 1.00 87.12 99 PRO A C 1
ATOM 757 O O . PRO A 1 99 ? -5.122 -14.798 5.267 1.00 87.12 99 PRO A O 1
ATOM 760 N N . ARG A 1 100 ? -7.358 -14.771 5.167 1.00 90.00 100 ARG A N 1
ATOM 761 C CA . ARG A 1 100 ? -7.433 -14.085 3.873 1.00 90.00 100 ARG A CA 1
ATOM 762 C C . ARG A 1 100 ? -6.928 -12.645 3.945 1.00 90.00 100 ARG A C 1
ATOM 764 O O . ARG A 1 100 ? -6.419 -12.138 2.950 1.00 90.00 100 ARG A O 1
ATOM 771 N N . ARG A 1 101 ? -7.055 -11.971 5.097 1.00 88.25 101 ARG A N 1
ATOM 772 C CA . ARG A 1 101 ? -6.542 -10.599 5.268 1.00 88.25 101 ARG A CA 1
ATOM 773 C C . ARG A 1 101 ? -5.025 -10.566 5.342 1.00 88.25 101 ARG A C 1
ATOM 775 O O . ARG A 1 101 ? -4.411 -9.687 4.747 1.00 88.25 101 ARG A O 1
ATOM 782 N N . GLN A 1 102 ? -4.440 -11.551 6.016 1.00 91.69 102 GLN A N 1
ATOM 783 C CA . GLN A 1 102 ? -2.996 -11.732 6.029 1.00 91.69 102 GLN A CA 1
ATOM 784 C C . GLN A 1 102 ? -2.474 -12.070 4.625 1.00 91.69 102 GLN A C 1
ATOM 786 O O . GLN A 1 102 ? -1.566 -11.400 4.145 1.00 91.69 102 GLN A O 1
ATOM 791 N N . GLN A 1 103 ? -3.109 -13.015 3.921 1.00 93.06 103 GLN A N 1
ATOM 792 C CA . GLN A 1 103 ? -2.748 -13.361 2.537 1.00 93.06 103 GLN A CA 1
ATOM 793 C C . GLN A 1 103 ? -2.824 -12.156 1.589 1.00 93.06 103 GLN A C 1
ATOM 795 O O . GLN A 1 103 ? -1.985 -11.999 0.709 1.00 93.06 103 GLN A O 1
ATOM 800 N N . LEU A 1 104 ? -3.800 -11.262 1.776 1.00 94.62 104 LEU A N 1
ATOM 801 C CA . LEU A 1 104 ? -3.899 -10.034 0.988 1.00 94.62 104 LEU A CA 1
ATOM 802 C C . LEU A 1 104 ? -2.703 -9.094 1.222 1.00 94.62 104 LEU A C 1
ATOM 804 O O . LEU A 1 104 ? -2.184 -8.518 0.266 1.00 94.62 104 LEU A O 1
ATOM 808 N N . ALA A 1 105 ? -2.253 -8.953 2.471 1.00 94.19 105 ALA A N 1
ATOM 809 C CA . ALA A 1 105 ? -1.062 -8.173 2.811 1.00 94.19 105 ALA A CA 1
ATOM 810 C C . ALA A 1 105 ? 0.229 -8.824 2.273 1.00 94.19 105 ALA A C 1
ATOM 812 O O . ALA A 1 105 ? 1.123 -8.121 1.800 1.00 94.19 105 ALA A O 1
ATOM 813 N N . GLU A 1 106 ? 0.307 -10.157 2.277 1.00 95.31 106 GLU A N 1
ATOM 814 C CA . GLU A 1 106 ? 1.407 -10.918 1.668 1.00 95.31 106 GLU A CA 1
ATOM 815 C C . GLU A 1 106 ? 1.462 -10.695 0.150 1.00 95.31 106 GLU A C 1
ATOM 817 O O . GLU A 1 106 ? 2.507 -10.309 -0.373 1.00 95.31 106 GLU A O 1
ATOM 822 N N . HIS A 1 107 ? 0.332 -10.823 -0.551 1.00 96.94 107 HIS A N 1
ATOM 823 C CA . HIS A 1 107 ? 0.258 -10.572 -1.994 1.00 96.94 107 HIS A CA 1
ATOM 824 C C . HIS A 1 107 ? 0.563 -9.120 -2.370 1.00 96.94 107 HIS A C 1
ATOM 826 O O . HIS A 1 107 ? 1.186 -8.875 -3.401 1.00 96.94 107 HIS A O 1
ATOM 832 N N . TYR A 1 108 ? 0.181 -8.145 -1.540 1.00 96.31 108 TYR A N 1
ATOM 833 C CA . TYR A 1 108 ? 0.604 -6.758 -1.741 1.00 96.31 108 TYR A CA 1
ATOM 834 C C . TYR A 1 108 ? 2.134 -6.635 -1.721 1.00 96.31 108 TYR A C 1
ATOM 836 O O . TYR A 1 108 ? 2.719 -6.046 -2.627 1.00 96.31 108 TYR A O 1
ATOM 844 N N . ASN A 1 109 ? 2.800 -7.241 -0.736 1.00 96.38 109 ASN A N 1
ATOM 845 C CA . ASN A 1 109 ? 4.260 -7.234 -0.674 1.00 96.38 109 ASN A CA 1
ATOM 846 C C . ASN A 1 109 ? 4.906 -7.961 -1.865 1.00 96.38 109 ASN A C 1
ATOM 848 O O . ASN A 1 109 ? 5.943 -7.509 -2.354 1.00 96.38 109 ASN A O 1
ATOM 852 N N . GLU A 1 110 ? 4.299 -9.045 -2.358 1.00 95.81 110 GLU A N 1
ATOM 853 C CA . GLU A 1 110 ? 4.737 -9.721 -3.587 1.00 95.81 110 GLU A CA 1
ATOM 854 C C . GLU A 1 110 ? 4.644 -8.794 -4.809 1.00 95.81 110 GLU A C 1
ATOM 856 O O . GLU A 1 110 ? 5.603 -8.714 -5.577 1.00 95.81 110 GLU A O 1
ATOM 861 N N . ILE A 1 111 ? 3.550 -8.035 -4.957 1.00 95.81 111 ILE A N 1
ATOM 862 C CA . ILE A 1 111 ? 3.404 -7.017 -6.014 1.00 95.81 111 ILE A CA 1
ATOM 863 C C . ILE A 1 111 ? 4.518 -5.975 -5.902 1.00 95.81 111 ILE A C 1
ATOM 865 O O . ILE A 1 111 ? 5.205 -5.705 -6.886 1.00 95.81 111 ILE A O 1
ATOM 869 N N . CYS A 1 112 ? 4.736 -5.416 -4.709 1.00 95.12 112 CYS A N 1
ATOM 870 C CA . CYS A 1 112 ? 5.782 -4.421 -4.476 1.00 95.12 112 CYS A CA 1
ATOM 871 C C . CYS A 1 112 ? 7.166 -4.950 -4.868 1.00 95.12 112 CYS A C 1
ATOM 873 O O . CYS A 1 112 ? 7.927 -4.255 -5.536 1.00 95.12 112 CYS A O 1
ATOM 875 N N . LYS A 1 113 ? 7.470 -6.199 -4.497 1.00 94.31 113 LYS A N 1
ATOM 876 C CA . LYS A 1 113 ? 8.727 -6.862 -4.846 1.00 94.31 113 LYS A CA 1
ATOM 877 C C . LYS A 1 113 ? 8.899 -6.976 -6.359 1.00 94.31 113 LYS A C 1
ATOM 879 O O . LYS A 1 113 ? 9.942 -6.578 -6.870 1.00 94.31 113 LYS A O 1
ATOM 884 N N . VAL A 1 114 ? 7.884 -7.482 -7.067 1.00 93.75 114 VAL A N 1
ATOM 885 C CA . VAL A 1 114 ? 7.931 -7.596 -8.531 1.00 93.75 114 VAL A CA 1
ATOM 886 C C . VAL A 1 114 ? 8.149 -6.215 -9.144 1.00 93.75 114 VAL A C 1
ATOM 888 O O . VAL A 1 114 ? 9.046 -6.063 -9.960 1.00 93.75 114 VAL A O 1
ATOM 891 N N . LEU A 1 115 ? 7.417 -5.184 -8.727 1.00 91.50 115 LEU A N 1
ATOM 892 C CA . LEU A 1 115 ? 7.597 -3.838 -9.277 1.00 91.50 115 LEU A CA 1
ATOM 893 C C . LEU A 1 115 ? 9.026 -3.313 -9.076 1.00 91.50 115 LEU A C 1
ATOM 895 O O . LEU A 1 115 ? 9.652 -2.904 -10.052 1.00 91.50 115 LEU A O 1
ATOM 899 N N . THR A 1 116 ? 9.573 -3.405 -7.860 1.00 91.38 116 THR A N 1
ATOM 900 C CA . THR A 1 116 ? 10.915 -2.892 -7.542 1.00 91.38 116 THR A CA 1
ATOM 901 C C . THR A 1 116 ? 12.040 -3.660 -8.241 1.00 91.38 116 THR A C 1
ATOM 903 O O . THR A 1 116 ? 12.990 -3.056 -8.736 1.00 91.38 116 THR A O 1
ATOM 906 N N . GLU A 1 117 ? 11.936 -4.985 -8.369 1.00 90.69 117 GLU A N 1
ATOM 907 C CA . GLU A 1 117 ? 12.928 -5.797 -9.097 1.00 90.69 117 GLU A CA 1
ATOM 908 C C . GLU A 1 117 ? 12.936 -5.519 -10.616 1.00 90.69 117 GLU A C 1
ATOM 910 O O . GLU A 1 117 ? 13.883 -5.891 -11.312 1.00 90.69 117 GLU A O 1
ATOM 915 N N . ASN A 1 118 ? 11.901 -4.851 -11.142 1.00 90.25 118 ASN A N 1
ATOM 916 C CA . ASN A 1 118 ? 11.695 -4.601 -12.570 1.00 90.25 118 ASN A CA 1
ATOM 917 C C . ASN A 1 118 ? 11.911 -3.148 -13.018 1.00 90.25 118 ASN A C 1
ATOM 919 O O . ASN A 1 118 ? 11.826 -2.874 -14.218 1.00 90.25 118 ASN A O 1
ATOM 923 N N . GLU A 1 119 ? 12.190 -2.211 -12.109 1.00 90.00 119 GLU A N 1
ATOM 924 C CA . GLU A 1 119 ? 12.187 -0.765 -12.398 1.00 90.00 119 GLU A CA 1
ATOM 925 C C . GLU A 1 119 ? 13.113 -0.389 -13.564 1.00 90.00 119 GLU A C 1
ATOM 927 O O . GLU A 1 119 ? 12.685 0.220 -14.546 1.00 90.00 119 GLU A O 1
ATOM 932 N N . ARG A 1 120 ? 14.381 -0.815 -13.508 1.00 89.50 120 ARG A N 1
ATOM 933 C CA . ARG A 1 120 ? 15.390 -0.472 -14.528 1.00 89.50 120 ARG A CA 1
ATOM 934 C C . ARG A 1 120 ? 15.046 -1.012 -15.907 1.00 89.50 120 ARG A C 1
ATOM 936 O O . ARG A 1 120 ? 15.340 -0.384 -16.919 1.00 89.50 120 ARG A O 1
ATOM 943 N N . GLU A 1 121 ? 14.469 -2.200 -15.943 1.00 88.12 121 GLU A N 1
ATOM 944 C CA . GLU A 1 121 ? 14.170 -2.897 -17.184 1.00 88.12 121 GLU A CA 1
ATOM 945 C C . GLU A 1 121 ? 12.883 -2.394 -17.821 1.00 88.12 121 GLU A C 1
ATOM 947 O O . GLU A 1 121 ? 12.823 -2.244 -19.036 1.00 88.12 121 GLU A O 1
ATOM 952 N N . SER A 1 122 ? 11.912 -2.014 -16.992 1.00 88.00 122 SER A N 1
ATOM 953 C CA . SER A 1 122 ? 10.702 -1.314 -17.422 1.00 88.00 122 SER A CA 1
ATOM 954 C C . SER A 1 122 ? 11.043 0.057 -18.008 1.00 88.00 122 SER A C 1
ATOM 956 O O . SER A 1 122 ? 10.552 0.415 -19.076 1.00 88.00 122 SER A O 1
ATOM 958 N N . VAL A 1 123 ? 11.947 0.803 -17.361 1.00 89.88 123 VAL A N 1
ATOM 959 C CA . VAL A 1 123 ? 12.447 2.089 -17.872 1.00 89.88 123 VAL A CA 1
ATOM 960 C C . VAL A 1 123 ? 13.239 1.908 -19.166 1.00 89.88 123 VAL A C 1
ATOM 962 O O . VAL A 1 123 ? 13.052 2.674 -20.109 1.00 89.88 123 VAL A O 1
ATOM 965 N N . ARG A 1 124 ? 14.088 0.878 -19.257 1.00 88.19 124 ARG A N 1
ATOM 966 C CA . ARG A 1 124 ? 14.804 0.561 -20.499 1.00 88.19 124 ARG A CA 1
ATOM 967 C C . ARG A 1 124 ? 13.835 0.221 -21.632 1.00 88.19 124 ARG A C 1
ATOM 969 O O . ARG A 1 124 ? 13.981 0.779 -22.714 1.00 88.19 124 ARG A O 1
ATOM 976 N N . ALA A 1 125 ? 12.847 -0.637 -21.384 1.00 88.25 125 ALA A N 1
ATOM 977 C CA . ALA A 1 125 ? 11.833 -0.991 -22.372 1.00 88.25 125 ALA A CA 1
ATOM 978 C C . ALA A 1 125 ? 11.031 0.238 -22.823 1.00 88.25 125 ALA A C 1
ATOM 980 O O . ALA A 1 125 ? 10.747 0.377 -24.006 1.00 88.25 125 ALA A O 1
ATOM 981 N N . PHE A 1 126 ? 10.738 1.168 -21.911 1.00 87.88 126 PHE A N 1
ATOM 982 C CA . PHE A 1 126 ? 10.077 2.432 -22.235 1.00 87.88 126 PHE A CA 1
ATOM 983 C C . PHE A 1 126 ? 10.937 3.357 -23.115 1.00 87.88 126 PHE A C 1
ATOM 985 O O . PHE A 1 126 ? 10.426 3.939 -24.068 1.00 87.88 126 PHE A O 1
ATOM 992 N N . LEU A 1 127 ? 12.233 3.494 -22.815 1.00 88.25 127 LEU A N 1
ATOM 993 C CA . LEU A 1 127 ? 13.126 4.421 -23.519 1.00 88.25 127 LEU A CA 1
ATOM 994 C C . LEU A 1 127 ? 13.639 3.880 -24.857 1.00 88.25 127 LEU A C 1
ATOM 996 O O . LEU A 1 127 ? 13.720 4.621 -25.833 1.00 88.25 127 LEU A O 1
ATOM 1000 N N . ALA A 1 128 ? 14.013 2.603 -24.893 1.00 85.25 128 ALA A N 1
ATOM 1001 C CA . ALA A 1 128 ? 14.650 1.975 -26.047 1.00 85.25 128 ALA A CA 1
ATOM 1002 C C . ALA A 1 128 ? 13.673 1.155 -26.903 1.00 85.25 128 ALA A C 1
ATOM 1004 O O . ALA A 1 128 ? 14.055 0.688 -27.971 1.00 85.25 128 ALA A O 1
ATOM 1005 N N . ASN A 1 129 ? 12.427 0.956 -26.448 1.00 81.19 129 ASN A N 1
ATOM 1006 C CA . ASN A 1 129 ? 11.477 0.002 -27.037 1.00 81.19 129 ASN A CA 1
ATOM 1007 C C . ASN A 1 129 ? 12.053 -1.430 -27.148 1.00 81.19 129 ASN A C 1
ATOM 1009 O O . ASN A 1 129 ? 11.625 -2.235 -27.975 1.00 81.19 129 ASN A O 1
ATOM 1013 N N . GLU A 1 130 ? 13.038 -1.741 -26.303 1.00 78.38 130 GLU A N 1
ATOM 1014 C CA . GLU A 1 130 ? 13.693 -3.041 -26.202 1.00 78.38 130 GLU A CA 1
ATOM 1015 C C . GLU A 1 130 ? 13.216 -3.733 -24.926 1.00 78.38 130 GLU A C 1
ATOM 1017 O O . GLU A 1 130 ? 13.654 -3.414 -23.818 1.00 78.38 130 GLU A O 1
ATOM 1022 N N . ALA A 1 131 ? 12.286 -4.675 -25.080 1.00 75.62 131 ALA A N 1
ATOM 1023 C CA . ALA A 1 131 ? 11.805 -5.503 -23.985 1.00 75.62 131 ALA A CA 1
ATOM 1024 C C . ALA A 1 131 ? 12.563 -6.836 -23.960 1.00 75.62 131 ALA A C 1
ATOM 1026 O O . ALA A 1 131 ? 12.537 -7.603 -24.923 1.00 75.62 131 ALA A O 1
ATOM 1027 N N . ASP A 1 132 ? 13.213 -7.129 -22.837 1.00 81.81 132 ASP A N 1
ATOM 1028 C CA . ASP A 1 132 ? 13.791 -8.447 -22.590 1.00 81.81 132 ASP A CA 1
ATOM 1029 C C . ASP A 1 132 ? 12.661 -9.488 -22.424 1.00 81.81 132 ASP A C 1
ATOM 1031 O O . ASP A 1 132 ? 11.650 -9.211 -21.764 1.00 81.81 132 ASP A O 1
ATOM 1035 N N . PRO A 1 133 ? 12.809 -10.716 -22.950 1.00 79.62 133 PRO A N 1
ATOM 1036 C CA . PRO A 1 133 ? 11.837 -11.795 -22.755 1.00 79.62 133 PRO A CA 1
ATOM 1037 C C . PRO A 1 133 ? 11.496 -12.096 -21.282 1.00 79.62 133 PRO A C 1
ATOM 1039 O O . PRO A 1 133 ? 10.418 -12.612 -20.973 1.00 79.62 133 PRO A O 1
ATOM 1042 N N . SER A 1 134 ? 12.398 -11.792 -20.350 1.00 82.38 134 SER A N 1
ATOM 1043 C CA . SER A 1 134 ? 12.182 -11.934 -18.910 1.00 82.38 134 SER A CA 1
ATOM 1044 C C . SER A 1 134 ? 11.202 -10.904 -18.340 1.00 82.38 134 SER A C 1
ATOM 1046 O O . SER A 1 134 ? 10.569 -11.184 -17.319 1.00 82.38 134 SER A O 1
ATOM 1048 N N . LEU A 1 135 ? 11.018 -9.742 -18.983 1.00 82.38 135 LEU A N 1
ATOM 1049 C CA . LEU A 1 135 ? 9.981 -8.772 -18.611 1.00 82.38 135 LEU A CA 1
ATOM 1050 C C . LEU A 1 135 ? 8.591 -9.385 -18.803 1.00 82.38 135 LEU A C 1
ATOM 1052 O O . LEU A 1 135 ? 7.754 -9.308 -17.908 1.00 82.38 135 LEU A O 1
ATOM 1056 N N . GLY A 1 136 ? 8.385 -10.109 -19.909 1.00 84.62 136 GLY A N 1
ATOM 1057 C CA . GLY A 1 136 ? 7.144 -10.844 -20.164 1.00 84.62 136 GLY A CA 1
ATOM 1058 C C . GLY A 1 136 ? 6.810 -11.835 -19.046 1.00 84.62 136 GLY A C 1
ATOM 1059 O O . GLY A 1 136 ? 5.684 -11.852 -18.560 1.00 84.62 136 GLY A O 1
ATOM 1060 N N . LYS A 1 137 ? 7.794 -12.606 -18.562 1.00 89.31 137 LYS A N 1
ATOM 1061 C CA . LYS A 1 137 ? 7.595 -13.537 -17.433 1.00 89.31 137 LYS A CA 1
ATOM 1062 C C . LYS A 1 137 ? 7.205 -12.820 -16.139 1.00 89.31 137 LYS A C 1
ATOM 1064 O O . LYS A 1 137 ? 6.379 -13.332 -15.393 1.00 89.31 137 LYS A O 1
ATOM 1069 N N . ARG A 1 138 ? 7.788 -11.650 -15.870 1.00 89.44 138 ARG A N 1
ATOM 1070 C CA . ARG A 1 138 ? 7.512 -10.864 -14.655 1.00 89.44 138 ARG A CA 1
ATOM 1071 C C . ARG A 1 138 ? 6.148 -10.173 -14.713 1.00 89.44 138 ARG A C 1
ATOM 1073 O O . ARG A 1 138 ? 5.475 -10.098 -13.692 1.00 89.44 138 ARG A O 1
ATOM 1080 N N . LEU A 1 139 ? 5.694 -9.774 -15.902 1.00 89.31 139 LEU A N 1
ATOM 1081 C CA . LEU A 1 139 ? 4.318 -9.312 -16.111 1.00 89.31 139 LEU A CA 1
ATOM 1082 C C . LEU A 1 139 ? 3.298 -10.432 -15.875 1.00 89.31 139 LEU A C 1
ATOM 1084 O O . LEU A 1 139 ? 2.332 -10.209 -15.156 1.00 89.31 139 LEU A O 1
ATOM 1088 N N . HIS A 1 140 ? 3.553 -11.647 -16.372 1.00 92.31 140 HIS A N 1
ATOM 1089 C CA . HIS A 1 140 ? 2.688 -12.799 -16.077 1.00 92.31 140 HIS A CA 1
ATOM 1090 C C . HIS A 1 140 ? 2.647 -13.105 -14.572 1.00 92.31 140 HIS A C 1
ATOM 1092 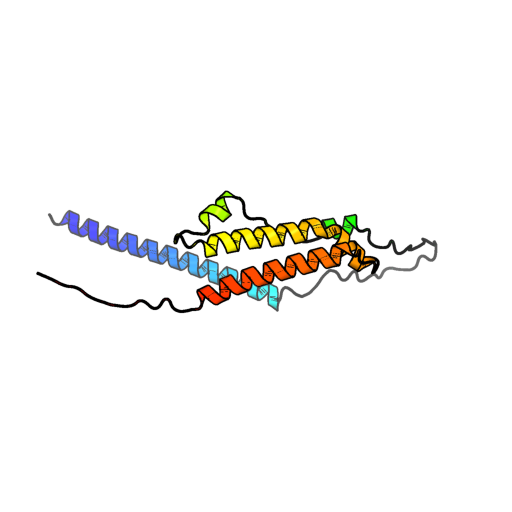O O . HIS A 1 140 ? 1.581 -13.336 -14.015 1.00 92.31 140 HIS A O 1
ATOM 1098 N N . GLN A 1 141 ? 3.790 -13.039 -13.877 1.00 94.81 141 GLN A N 1
ATOM 1099 C CA . GLN A 1 141 ? 3.815 -13.181 -12.415 1.00 94.81 141 GLN A CA 1
ATOM 1100 C C . GLN A 1 141 ? 2.960 -12.115 -11.717 1.00 94.81 141 GLN A C 1
ATOM 1102 O O . GLN A 1 141 ? 2.276 -12.420 -10.743 1.00 94.81 141 GLN A O 1
ATOM 1107 N N . LEU A 1 142 ? 2.987 -10.870 -12.202 1.00 95.00 142 LEU A N 1
ATOM 1108 C CA . LEU A 1 142 ? 2.163 -9.795 -11.658 1.00 95.00 142 LEU A CA 1
ATOM 1109 C C . LEU A 1 142 ? 0.666 -10.046 -11.900 1.00 95.00 142 LEU A C 1
ATOM 1111 O O . LEU A 1 142 ? -0.135 -9.817 -10.992 1.00 95.00 142 LEU A O 1
ATOM 1115 N N . GLU A 1 143 ? 0.293 -10.543 -13.080 1.00 95.94 143 GLU A N 1
ATOM 1116 C CA . GLU A 1 143 ? -1.082 -10.946 -13.405 1.00 95.94 143 GLU A CA 1
ATOM 1117 C C . GLU A 1 143 ? -1.573 -12.066 -12.479 1.00 95.94 143 GLU A C 1
ATOM 1119 O O . GLU A 1 143 ? -2.640 -11.925 -11.879 1.00 95.94 143 GLU A O 1
ATOM 1124 N N . ASP A 1 144 ? -0.762 -13.106 -12.261 1.00 97.06 144 ASP A N 1
ATOM 1125 C CA . ASP A 1 144 ? -1.082 -14.209 -11.346 1.00 97.06 144 ASP A CA 1
ATOM 1126 C C . ASP A 1 144 ? -1.354 -13.707 -9.917 1.00 97.06 144 ASP A C 1
ATOM 1128 O O . ASP A 1 144 ? -2.275 -14.173 -9.238 1.00 97.06 144 ASP A O 1
ATOM 1132 N N . ILE A 1 145 ? -0.556 -12.749 -9.425 1.00 96.94 145 ILE A N 1
ATOM 1133 C CA . ILE A 1 145 ? -0.763 -12.171 -8.088 1.00 96.94 145 ILE A CA 1
ATOM 1134 C C . ILE A 1 145 ? -2.043 -11.322 -8.062 1.00 96.94 145 ILE A C 1
ATOM 1136 O O . ILE A 1 145 ? -2.840 -11.440 -7.127 1.00 96.94 145 ILE A O 1
ATOM 1140 N N . CYS A 1 146 ? -2.288 -10.510 -9.096 1.00 96.06 146 CYS A N 1
ATOM 1141 C CA . CYS A 1 146 ? -3.520 -9.724 -9.225 1.00 96.06 146 CYS A CA 1
ATOM 1142 C C . CYS A 1 146 ? -4.773 -10.612 -9.249 1.00 96.06 146 CYS A C 1
ATOM 1144 O O . CYS A 1 146 ? -5.808 -10.251 -8.673 1.00 96.06 146 CYS A O 1
ATOM 1146 N N . GLU A 1 147 ? -4.690 -11.787 -9.873 1.00 96.75 147 GLU A N 1
ATOM 1147 C CA . GLU A 1 147 ? -5.777 -12.758 -9.882 1.00 96.75 147 GLU A CA 1
ATOM 1148 C C . GLU A 1 147 ? -6.040 -13.309 -8.474 1.00 96.75 147 GLU A C 1
ATOM 1150 O O . GLU A 1 147 ? -7.181 -13.277 -8.009 1.00 96.75 147 GLU A O 1
ATOM 1155 N N . LYS A 1 148 ? -4.996 -13.727 -7.745 1.00 96.12 148 LYS A N 1
ATOM 1156 C CA . LYS A 1 148 ? -5.123 -14.203 -6.352 1.00 96.12 148 LYS A CA 1
ATOM 1157 C C . LYS A 1 148 ? -5.760 -13.150 -5.445 1.00 96.12 148 LYS A C 1
ATOM 1159 O O . LYS A 1 148 ? -6.684 -13.458 -4.687 1.00 96.12 148 LYS A O 1
ATOM 1164 N N . VAL A 1 149 ? -5.332 -11.892 -5.568 1.00 96.38 149 VAL A N 1
ATOM 1165 C CA . VAL A 1 149 ? -5.939 -10.753 -4.860 1.00 96.38 149 VAL A CA 1
ATOM 1166 C C . VAL A 1 149 ? -7.423 -10.629 -5.209 1.00 96.38 149 VAL A C 1
ATOM 1168 O O . VAL A 1 149 ? -8.270 -10.525 -4.318 1.00 96.38 149 VAL A O 1
ATOM 1171 N N . SER A 1 150 ? -7.762 -10.699 -6.496 1.00 95.06 150 SER A N 1
ATOM 1172 C CA . SER A 1 150 ? -9.148 -10.615 -6.965 1.00 95.06 150 SER A CA 1
ATOM 1173 C C . SER A 1 150 ? -10.015 -11.747 -6.410 1.00 95.06 150 SER A C 1
ATOM 1175 O O . SER A 1 150 ? -11.126 -11.489 -5.945 1.00 95.06 150 SER A O 1
ATOM 1177 N N . GLN A 1 151 ? -9.506 -12.981 -6.374 1.00 94.44 151 GLN A N 1
ATOM 1178 C CA . GLN A 1 151 ? -10.205 -14.136 -5.802 1.00 94.44 151 GLN A CA 1
ATOM 1179 C C . GLN A 1 151 ? -10.494 -13.942 -4.302 1.00 94.44 151 GLN A C 1
ATOM 1181 O O . GLN A 1 151 ? -11.614 -14.196 -3.844 1.00 94.44 151 GLN A O 1
ATOM 1186 N N . ILE A 1 152 ? -9.524 -13.428 -3.537 1.00 93.00 152 ILE A N 1
ATOM 1187 C CA . ILE A 1 152 ? -9.701 -13.112 -2.110 1.00 93.00 152 ILE A CA 1
ATOM 1188 C C . ILE A 1 152 ? -10.786 -12.041 -1.916 1.00 93.00 152 ILE A C 1
ATOM 1190 O O . ILE A 1 152 ? -11.694 -12.212 -1.094 1.00 93.00 152 ILE A O 1
ATOM 1194 N N . LEU A 1 153 ? -10.733 -10.959 -2.701 1.00 90.38 153 LEU A N 1
ATOM 1195 C CA . LEU A 1 153 ? -11.678 -9.840 -2.619 1.00 90.38 153 LEU A CA 1
ATOM 1196 C C . LEU A 1 153 ? -13.095 -10.202 -3.090 1.00 90.38 153 LEU A C 1
ATOM 1198 O O . LEU A 1 153 ? -14.070 -9.622 -2.616 1.00 90.38 153 LEU A O 1
ATOM 1202 N N . GLN A 1 154 ? -13.242 -11.148 -4.015 1.00 90.25 154 GLN A N 1
ATOM 1203 C CA . GLN A 1 154 ? -14.552 -11.645 -4.439 1.00 90.25 154 GLN A CA 1
ATOM 1204 C C . GLN A 1 154 ? -15.171 -12.563 -3.381 1.00 90.25 154 GLN A C 1
ATOM 1206 O O . GLN A 1 154 ? -16.364 -12.461 -3.089 1.00 90.25 154 GLN A O 1
ATOM 1211 N N . ARG A 1 155 ? -14.363 -13.417 -2.743 1.00 79.69 155 ARG A N 1
ATOM 1212 C CA . ARG A 1 155 ? -14.829 -14.346 -1.703 1.00 79.69 155 ARG A CA 1
ATOM 1213 C C . ARG A 1 155 ? -15.232 -13.649 -0.401 1.00 79.69 155 ARG A C 1
ATOM 1215 O O . ARG A 1 155 ? -16.017 -14.207 0.361 1.00 79.69 155 ARG A O 1
ATOM 1222 N N . SER A 1 156 ? -14.732 -12.442 -0.134 1.00 66.19 156 SER A N 1
ATOM 1223 C CA . SER A 1 156 ? -15.168 -11.626 1.010 1.00 66.19 156 SER A CA 1
ATOM 1224 C C . SER A 1 156 ? -16.540 -10.965 0.807 1.00 66.19 156 SER A C 1
ATOM 1226 O O . SER A 1 156 ? -17.182 -10.604 1.789 1.00 66.19 156 SER A O 1
ATOM 1228 N N . LYS A 1 157 ? -17.021 -10.845 -0.441 1.00 64.38 157 LYS A N 1
ATOM 1229 C CA . LYS A 1 157 ? -18.338 -10.266 -0.772 1.00 64.38 157 LYS A CA 1
ATOM 1230 C C . LYS A 1 157 ? -19.503 -11.251 -0.650 1.00 64.38 157 LYS A C 1
ATOM 1232 O O . LYS A 1 157 ? -20.655 -10.828 -0.731 1.00 64.38 157 LYS A O 1
ATOM 1237 N N . GLN A 1 158 ? -19.240 -12.546 -0.484 1.00 56.62 158 GLN A N 1
ATOM 1238 C CA . GLN A 1 158 ? -20.301 -13.519 -0.233 1.00 56.62 158 GLN A CA 1
ATOM 1239 C C . GLN A 1 158 ? -20.803 -13.349 1.210 1.00 56.62 158 GLN A C 1
ATOM 1241 O O . GLN A 1 158 ? -19.988 -13.437 2.131 1.00 56.62 158 GLN A O 1
ATOM 1246 N N . PRO A 1 159 ? -22.108 -13.093 1.433 1.00 50.41 159 PRO A N 1
ATOM 1247 C CA . PRO A 1 159 ? -22.646 -13.012 2.782 1.00 50.41 159 PRO A CA 1
ATOM 1248 C C . PRO A 1 159 ? -22.401 -14.346 3.481 1.00 50.41 159 PRO A C 1
ATOM 1250 O O . PRO A 1 159 ? -22.747 -15.407 2.958 1.00 50.41 159 PRO A O 1
ATOM 1253 N N . SER A 1 160 ? -21.787 -14.292 4.663 1.00 52.19 160 SER A N 1
ATOM 1254 C CA . SER A 1 160 ? -21.767 -15.430 5.567 1.00 52.19 160 SER A CA 1
ATOM 1255 C C . SER A 1 160 ? -23.218 -15.822 5.821 1.00 52.19 160 SER A C 1
ATOM 1257 O O . SER A 1 160 ? -23.999 -15.048 6.374 1.00 52.19 160 SER A O 1
ATOM 1259 N N . SER A 1 161 ? -23.612 -17.013 5.376 1.00 47.09 161 SER A N 1
ATOM 1260 C CA . SER A 1 161 ? -24.867 -17.611 5.803 1.00 47.09 161 SER A CA 1
ATOM 1261 C C . SER A 1 161 ? -24.739 -17.892 7.299 1.00 47.09 161 SER A C 1
ATOM 1263 O O . SER A 1 161 ? -24.261 -18.950 7.708 1.00 47.09 161 SER A O 1
ATOM 1265 N N . SER A 1 162 ? -25.108 -16.923 8.130 1.00 49.50 162 SER A N 1
ATOM 1266 C CA . SER A 1 162 ? -25.415 -17.178 9.525 1.00 49.50 162 SER A CA 1
ATOM 1267 C C . SER A 1 162 ? -26.652 -18.067 9.542 1.00 49.50 162 SER A C 1
ATOM 1269 O O . SER A 1 162 ? -27.774 -17.618 9.333 1.00 49.50 162 SER A O 1
ATOM 1271 N N . SER A 1 163 ? -26.450 -19.367 9.731 1.00 39.34 163 SER A N 1
ATOM 1272 C CA . SER A 1 163 ? -27.535 -20.262 10.112 1.00 39.34 163 SER A CA 1
ATOM 1273 C C . SER A 1 163 ? -27.927 -19.932 11.556 1.00 39.34 163 SER A C 1
ATOM 1275 O O . SER A 1 163 ? -27.080 -20.059 12.442 1.00 39.34 163 SER A O 1
ATOM 1277 N N . PRO A 1 164 ? -29.177 -19.531 11.842 1.00 57.66 164 PRO A N 1
ATOM 1278 C CA . PRO A 1 164 ? -29.690 -19.569 13.195 1.00 57.66 164 PRO A CA 1
ATOM 1279 C C . PRO A 1 164 ? -30.248 -20.975 13.424 1.00 57.66 164 PRO A C 1
ATOM 1281 O O . PRO A 1 164 ? -31.187 -21.397 12.750 1.00 57.66 164 PRO A O 1
ATOM 1284 N N . SER A 1 165 ? -29.698 -21.724 14.374 1.00 42.25 165 SER A N 1
ATOM 1285 C CA . SER A 1 165 ? -30.467 -22.819 14.957 1.00 42.25 165 SER A CA 1
ATOM 1286 C C . SER A 1 165 ? -30.152 -22.982 16.432 1.00 42.25 165 SER A C 1
ATOM 1288 O O . SER A 1 165 ? -29.073 -23.406 16.836 1.00 42.25 165 SER A O 1
ATOM 1290 N N . SER A 1 166 ? -31.148 -22.550 17.194 1.00 51.62 166 SER A N 1
ATOM 1291 C CA . SER A 1 166 ? -31.490 -22.850 18.571 1.00 51.62 166 SER A CA 1
ATOM 1292 C C . SER A 1 166 ? -30.974 -24.184 19.107 1.00 51.62 166 SER A C 1
ATOM 1294 O O . SER A 1 166 ? -31.074 -25.207 18.437 1.00 51.62 166 SER A O 1
ATOM 1296 N N . LYS A 1 167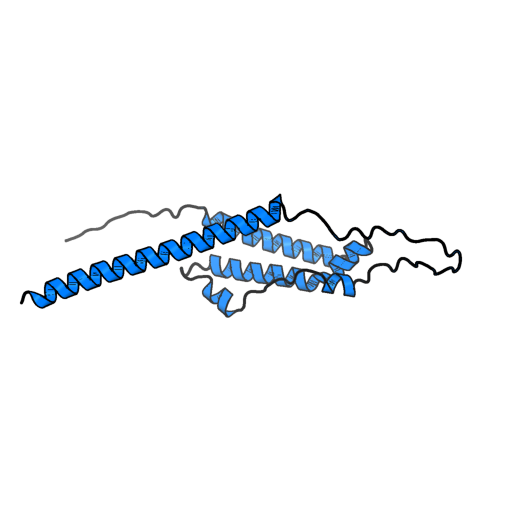 ? -30.654 -24.193 20.402 1.00 43.53 167 LYS A N 1
ATOM 1297 C CA . LYS A 1 167 ? -31.440 -24.963 21.375 1.00 43.53 167 LYS A CA 1
ATOM 1298 C C . LYS A 1 167 ? -31.360 -24.298 22.747 1.00 43.53 167 LYS A C 1
ATOM 1300 O O . LYS A 1 167 ? -30.298 -24.212 23.353 1.00 43.53 167 LYS A O 1
ATOM 1305 N N . ALA A 1 168 ? -32.511 -23.792 23.177 1.00 54.59 168 ALA A N 1
ATOM 1306 C CA . ALA A 1 168 ? -32.870 -23.779 24.581 1.00 54.59 168 ALA A CA 1
ATOM 1307 C C . ALA A 1 168 ? -33.012 -25.237 25.025 1.00 54.59 168 ALA A C 1
ATOM 1309 O O . ALA A 1 168 ? -33.544 -26.028 24.253 1.00 54.59 168 ALA A O 1
ATOM 1310 N N . ASP A 1 169 ? -32.568 -25.562 26.230 1.00 52.12 169 ASP A N 1
ATOM 1311 C CA . ASP A 1 169 ? -33.272 -26.517 27.077 1.00 52.12 169 ASP A CA 1
ATOM 1312 C C . ASP A 1 169 ? -32.987 -26.163 28.540 1.00 52.12 169 ASP A C 1
ATOM 1314 O O . ASP A 1 169 ? -31.896 -25.711 28.896 1.00 52.12 169 ASP A O 1
ATOM 1318 N N . THR A 1 170 ? -34.067 -26.247 29.308 1.00 50.31 170 THR A N 1
ATOM 1319 C CA . THR A 1 170 ? -34.223 -25.927 30.732 1.00 50.31 170 THR A CA 1
ATOM 1320 C C . THR A 1 170 ? -33.767 -27.096 31.591 1.00 50.31 170 THR A C 1
ATOM 1322 O O . THR A 1 170 ? -33.947 -28.248 31.137 1.00 50.31 170 THR A O 1
#